Protein AF-A0A7W0A310-F1 (afdb_monomer_lite)

Radius of gyration: 13.3 Å; chains: 1; bounding box: 32×19×34 Å

pLDDT: mean 78.07, std 16.1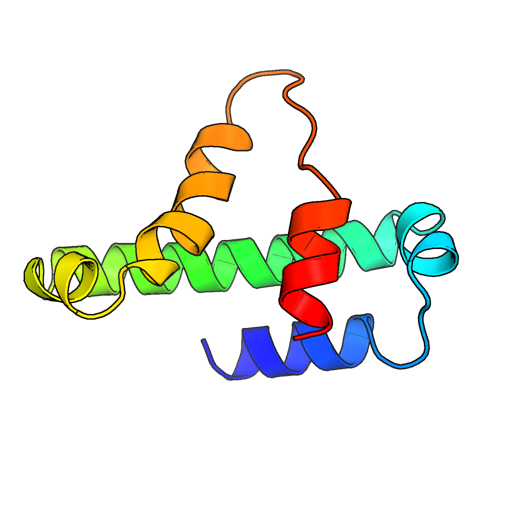8, range [37.03, 95.0]

Secondary structure (DSSP, 8-state):
-HHHHHHHHHHHTT--HHHHHT-HHHHHHHHHHHHHHHHHHHHHHHH-TTHHHH-THHHHHHHHHHHSSSTT----HHHHHHHH--

Foldseek 3Di:
DVVLLVQLLVLCPPDDLVNCVVDPPSVVSLVVSLVVVLVVLVVVCVVPVCVCVVPVCNCVSVVVVVQVPDPPNDPPSCSSVVVSVD

Sequence (86 aa):
MLASIDRIGRFAAGLDFEAYLRSELHRGAIERGFEKIGEAMRIASKLDPTLSRRIPALLKIIGPRDRVIHGYDIVDDTIIWGTVQR

Structure (mmCIF, N/CA/C/O backbone):
data_AF-A0A7W0A310-F1
#
_entry.id   AF-A0A7W0A310-F1
#
loop_
_atom_site.group_PDB
_atom_site.id
_atom_site.type_symbol
_atom_site.label_atom_id
_atom_site.label_alt_id
_atom_site.label_comp_id
_atom_site.label_asym_id
_atom_site.label_entity_id
_atom_site.label_seq_id
_atom_site.pdbx_PDB_ins_code
_atom_site.Cartn_x
_atom_site.Cartn_y
_atom_site.Cartn_z
_atom_site.occupancy
_atom_site.B_iso_or_equiv
_atom_site.auth_seq_id
_atom_site.auth_comp_id
_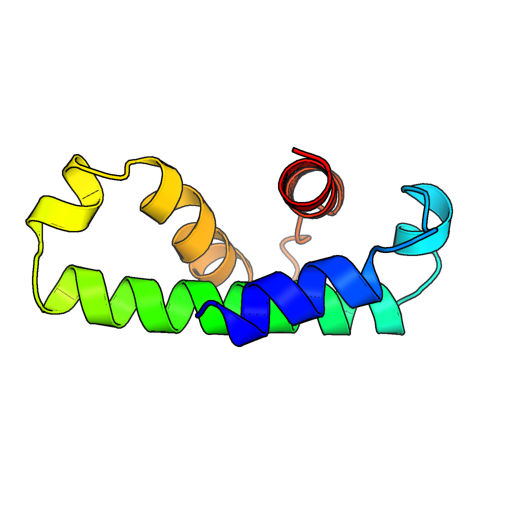atom_site.auth_asym_id
_atom_site.auth_atom_id
_atom_site.pdbx_PDB_model_num
ATOM 1 N N . MET A 1 1 ? -11.320 5.717 -0.330 1.00 79.69 1 MET A N 1
ATOM 2 C CA . MET A 1 1 ? -10.666 4.404 -0.136 1.00 79.69 1 MET A CA 1
ATOM 3 C C . MET A 1 1 ? -10.683 3.580 -1.417 1.00 79.69 1 MET A C 1
ATOM 5 O O . MET A 1 1 ? -9.600 3.329 -1.919 1.00 79.69 1 MET A O 1
ATOM 9 N N . LEU A 1 2 ? -11.854 3.256 -1.986 1.00 81.75 2 LEU A N 1
ATOM 10 C CA . LEU A 1 2 ? -11.976 2.496 -3.248 1.00 81.75 2 LEU A CA 1
ATOM 11 C C . LEU A 1 2 ? -11.110 3.064 -4.384 1.00 81.75 2 LEU A C 1
ATOM 13 O O . LEU A 1 2 ? -10.237 2.375 -4.885 1.00 81.75 2 LEU A O 1
ATOM 17 N N . ALA A 1 3 ? -11.195 4.372 -4.644 1.00 87.25 3 ALA A N 1
ATOM 18 C CA . ALA A 1 3 ? -10.355 5.024 -5.656 1.00 87.25 3 ALA A CA 1
ATOM 19 C C . ALA A 1 3 ? -8.832 4.898 -5.416 1.00 87.25 3 ALA A C 1
ATOM 21 O O . ALA A 1 3 ? -8.048 5.010 -6.356 1.00 87.25 3 ALA A O 1
ATOM 22 N N . SER A 1 4 ? -8.381 4.706 -4.168 1.00 86.38 4 SER A N 1
ATOM 23 C CA . SER A 1 4 ? -6.965 4.428 -3.883 1.00 86.38 4 SER A CA 1
ATOM 24 C C . SER A 1 4 ? -6.609 2.977 -4.194 1.00 86.38 4 SER A C 1
ATOM 26 O O . SER A 1 4 ? -5.527 2.750 -4.718 1.00 86.38 4 SER A O 1
ATOM 28 N N . ILE A 1 5 ? -7.510 2.032 -3.910 1.00 87.31 5 ILE A N 1
ATOM 29 C CA . ILE A 1 5 ? -7.347 0.608 -4.236 1.00 87.31 5 ILE A CA 1
ATOM 30 C C . ILE A 1 5 ? -7.268 0.438 -5.756 1.00 87.31 5 ILE A C 1
ATOM 32 O O . ILE A 1 5 ? -6.286 -0.101 -6.257 1.00 87.31 5 ILE A O 1
ATOM 36 N N . ASP A 1 6 ? -8.213 1.022 -6.497 1.00 89.94 6 ASP A N 1
ATOM 37 C CA . ASP A 1 6 ? -8.220 0.976 -7.966 1.00 89.94 6 ASP A CA 1
ATOM 38 C C . ASP A 1 6 ? -6.942 1.583 -8.555 1.00 89.94 6 ASP A C 1
ATOM 40 O O . ASP A 1 6 ? -6.383 1.104 -9.540 1.00 89.94 6 ASP A O 1
ATOM 44 N N . ARG A 1 7 ? -6.452 2.668 -7.944 1.00 90.50 7 ARG A N 1
ATOM 45 C CA . ARG A 1 7 ? -5.217 3.325 -8.372 1.00 90.50 7 ARG A CA 1
ATOM 46 C C . ARG A 1 7 ? -3.987 2.447 -8.128 1.00 90.50 7 ARG A C 1
ATOM 48 O O . ARG A 1 7 ? -3.144 2.386 -9.015 1.00 90.50 7 ARG A O 1
ATOM 55 N N . ILE A 1 8 ? -3.888 1.789 -6.970 1.00 91.38 8 ILE A N 1
ATOM 56 C CA . ILE A 1 8 ? -2.807 0.833 -6.677 1.00 91.38 8 ILE A CA 1
ATOM 57 C C . ILE A 1 8 ? -2.810 -0.284 -7.722 1.00 91.38 8 ILE A C 1
ATOM 59 O O . ILE A 1 8 ? -1.778 -0.530 -8.338 1.00 91.38 8 ILE A O 1
ATOM 63 N N . GLY A 1 9 ? -3.978 -0.880 -7.988 1.00 91.12 9 GLY A N 1
ATOM 64 C CA . GLY A 1 9 ? -4.115 -1.937 -8.991 1.00 91.12 9 GLY A CA 1
ATOM 65 C C . GLY A 1 9 ? -3.652 -1.492 -10.380 1.00 91.12 9 GLY A C 1
ATOM 66 O O . GLY A 1 9 ? -2.895 -2.201 -11.032 1.00 91.12 9 GLY A O 1
ATOM 67 N N . ARG A 1 10 ? -4.020 -0.278 -10.814 1.00 93.94 10 ARG A N 1
ATOM 68 C CA . ARG A 1 10 ? -3.572 0.267 -12.109 1.00 93.94 10 ARG A CA 1
ATOM 69 C C . ARG A 1 10 ? -2.065 0.498 -12.197 1.00 93.94 10 ARG A C 1
ATOM 71 O O . ARG A 1 10 ? -1.513 0.307 -13.271 1.00 93.94 10 ARG A O 1
ATOM 78 N N . PHE A 1 11 ? -1.412 0.920 -11.115 1.00 93.25 11 PHE A N 1
ATOM 79 C CA . PHE A 1 11 ? 0.043 1.110 -11.115 1.00 93.25 11 PHE A CA 1
ATOM 80 C C . PHE A 1 11 ? 0.814 -0.205 -11.032 1.00 93.25 11 PHE A C 1
ATOM 82 O O . PHE A 1 11 ? 1.940 -0.269 -11.504 1.00 93.25 11 PHE A O 1
ATOM 89 N N . ALA A 1 12 ? 0.223 -1.247 -10.455 1.00 93.06 12 ALA A N 1
ATOM 90 C CA . ALA A 1 12 ? 0.834 -2.569 -10.400 1.00 93.06 12 ALA A CA 1
ATOM 91 C C . ALA A 1 12 ? 0.548 -3.429 -11.640 1.00 93.06 12 ALA A C 1
ATOM 93 O O . ALA A 1 12 ? 1.208 -4.446 -11.851 1.00 93.06 12 ALA A O 1
ATOM 94 N N . ALA A 1 13 ? -0.441 -3.048 -12.451 1.00 94.00 13 ALA A N 1
ATOM 95 C CA . ALA A 1 13 ? -0.871 -3.816 -13.608 1.00 94.00 13 ALA A CA 1
ATOM 96 C C . ALA A 1 13 ? 0.281 -4.034 -14.599 1.00 94.00 13 ALA A C 1
ATOM 98 O O . ALA A 1 13 ? 0.886 -3.084 -15.093 1.00 94.00 13 ALA A O 1
ATOM 99 N N . GLY A 1 14 ? 0.558 -5.303 -14.908 1.00 93.12 14 GLY A N 1
ATOM 100 C CA . GLY A 1 14 ? 1.607 -5.693 -15.851 1.00 93.12 14 GLY A CA 1
ATOM 101 C C . GLY A 1 14 ? 3.036 -5.600 -15.307 1.00 93.12 14 GLY A C 1
ATOM 102 O O . GLY A 1 14 ? 3.968 -5.857 -16.064 1.00 93.12 14 GLY A O 1
ATOM 103 N N . LEU A 1 15 ? 3.223 -5.265 -14.027 1.00 94.88 15 LEU A N 1
ATOM 104 C CA . LEU A 1 15 ? 4.527 -5.312 -13.372 1.00 94.88 15 LEU A CA 1
ATOM 105 C C . LEU A 1 15 ? 4.736 -6.662 -12.684 1.00 94.88 15 LEU A C 1
ATOM 107 O O . LEU A 1 15 ? 3.825 -7.201 -12.054 1.00 94.88 15 LEU A O 1
ATOM 111 N N . ASP A 1 16 ? 5.960 -7.176 -12.766 1.00 95.00 16 ASP A N 1
ATOM 112 C CA . ASP A 1 16 ? 6.465 -8.167 -11.823 1.00 95.00 16 ASP A CA 1
ATOM 113 C C . ASP A 1 16 ? 7.187 -7.471 -10.655 1.00 95.00 16 ASP A C 1
ATOM 115 O O . ASP A 1 16 ? 7.359 -6.247 -10.633 1.00 95.00 16 ASP A O 1
ATOM 119 N N . PHE A 1 17 ? 7.593 -8.255 -9.654 1.00 92.00 17 PHE A N 1
ATOM 120 C CA . PHE A 1 17 ? 8.237 -7.710 -8.460 1.00 92.00 17 PHE A CA 1
ATOM 121 C C . PHE A 1 17 ? 9.542 -6.971 -8.783 1.00 92.00 17 PHE A C 1
ATOM 123 O O . PHE A 1 17 ? 9.811 -5.905 -8.240 1.00 92.00 17 PHE A O 1
ATOM 130 N N . GLU A 1 18 ? 10.326 -7.497 -9.720 1.00 93.88 18 GLU A N 1
ATOM 131 C CA . GLU A 1 18 ? 11.596 -6.912 -10.142 1.00 93.88 18 GLU A CA 1
ATOM 132 C C . GLU A 1 18 ? 11.404 -5.572 -10.870 1.00 93.88 18 GLU A C 1
ATOM 134 O O . GLU A 1 18 ? 12.146 -4.613 -10.647 1.00 93.88 18 GLU A O 1
ATOM 139 N N . ALA A 1 19 ? 10.391 -5.465 -11.731 1.00 93.69 19 ALA A N 1
ATOM 140 C CA . ALA A 1 19 ? 10.021 -4.228 -12.408 1.00 93.69 19 ALA A CA 1
ATOM 141 C C . ALA A 1 19 ? 9.486 -3.180 -11.422 1.00 93.6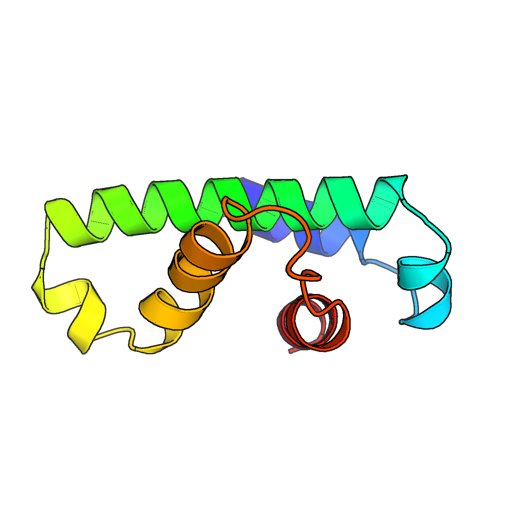9 19 ALA A C 1
ATOM 143 O O . ALA A 1 19 ? 9.814 -1.998 -11.548 1.00 93.69 19 ALA A O 1
ATOM 144 N N . TYR A 1 20 ? 8.724 -3.616 -10.417 1.00 93.00 20 TYR A N 1
ATOM 145 C CA . TYR A 1 20 ? 8.303 -2.779 -9.299 1.00 93.00 20 TYR A CA 1
ATOM 146 C C . TYR A 1 20 ? 9.513 -2.244 -8.507 1.00 93.00 20 TYR A C 1
ATOM 148 O O . TYR A 1 20 ? 9.648 -1.029 -8.358 1.00 93.00 20 TYR A O 1
ATOM 156 N N . LEU A 1 21 ? 10.453 -3.108 -8.099 1.00 90.12 21 LEU A N 1
ATOM 157 C CA . LEU A 1 21 ? 11.661 -2.721 -7.351 1.00 90.12 21 LEU A CA 1
ATOM 158 C C . LEU A 1 21 ? 12.591 -1.777 -8.123 1.00 90.12 21 LEU A C 1
ATOM 160 O O . LEU A 1 21 ? 13.291 -0.958 -7.528 1.00 90.12 21 LEU A O 1
ATOM 164 N N . ARG A 1 22 ? 12.627 -1.873 -9.452 1.00 93.88 22 ARG A N 1
ATOM 165 C CA . ARG A 1 22 ? 13.443 -0.978 -10.285 1.00 93.88 22 ARG A CA 1
ATOM 166 C C . ARG A 1 22 ? 12.788 0.374 -10.551 1.00 93.88 22 ARG A C 1
ATOM 168 O O . ARG A 1 22 ? 13.428 1.240 -11.142 1.00 93.88 22 ARG A O 1
ATOM 175 N N . SER A 1 23 ? 11.534 0.577 -10.146 1.00 93.69 23 SER A N 1
ATOM 176 C CA . SER A 1 23 ? 10.791 1.790 -10.465 1.00 93.69 23 SER A CA 1
ATOM 177 C C . SER A 1 23 ? 10.333 2.545 -9.222 1.00 93.69 23 SER A C 1
ATOM 179 O O . SER A 1 23 ? 9.250 2.311 -8.687 1.00 93.69 23 SER A O 1
ATOM 181 N N . GLU A 1 24 ? 11.120 3.547 -8.824 1.00 90.19 24 GLU A N 1
ATOM 182 C CA . GLU A 1 24 ? 10.766 4.480 -7.743 1.00 90.19 24 GLU A CA 1
ATOM 183 C C . GLU A 1 24 ? 9.407 5.152 -7.960 1.00 90.19 24 GLU A C 1
ATOM 185 O O . GLU A 1 24 ? 8.665 5.372 -7.006 1.00 90.19 24 GLU A O 1
ATOM 190 N N . LEU A 1 25 ? 9.043 5.421 -9.218 1.00 92.75 25 LEU A N 1
ATOM 191 C CA . LEU A 1 25 ? 7.747 5.999 -9.561 1.00 92.75 25 LEU A CA 1
ATOM 192 C C . LEU A 1 25 ? 6.596 5.055 -9.201 1.00 92.75 25 LEU A C 1
ATOM 194 O O . LEU A 1 25 ? 5.625 5.490 -8.582 1.00 92.75 25 LEU A O 1
ATOM 198 N N . HIS A 1 26 ? 6.691 3.774 -9.568 1.00 92.81 26 HIS A N 1
ATOM 199 C CA . HIS A 1 26 ? 5.639 2.805 -9.258 1.00 92.81 26 HIS A CA 1
ATOM 200 C C . HIS A 1 26 ? 5.576 2.515 -7.758 1.00 92.81 26 HIS A C 1
ATOM 202 O O . HIS A 1 26 ? 4.475 2.532 -7.202 1.00 92.81 26 HIS A O 1
ATOM 208 N N . ARG A 1 27 ? 6.731 2.354 -7.092 1.00 89.31 27 ARG A N 1
ATOM 209 C CA . ARG A 1 27 ? 6.804 2.222 -5.627 1.00 89.31 27 ARG A CA 1
ATOM 210 C C . ARG A 1 27 ? 6.129 3.387 -4.923 1.00 89.31 27 ARG A C 1
ATOM 212 O O . ARG A 1 27 ? 5.128 3.186 -4.241 1.00 89.31 27 ARG A O 1
ATOM 219 N N . GLY A 1 28 ? 6.560 4.615 -5.206 1.00 85.44 28 GLY A N 1
ATOM 220 C CA . GLY A 1 28 ? 5.986 5.809 -4.591 1.00 85.44 28 GLY A CA 1
ATOM 221 C C . GLY A 1 28 ? 4.492 5.980 -4.887 1.00 85.44 28 GLY A C 1
ATOM 222 O O . GLY A 1 28 ? 3.722 6.390 -4.016 1.00 85.44 28 GLY A O 1
ATOM 223 N N . ALA A 1 29 ? 4.026 5.627 -6.089 1.00 90.81 29 ALA A N 1
ATOM 224 C CA . ALA A 1 29 ? 2.608 5.720 -6.436 1.00 90.81 29 ALA A CA 1
ATOM 225 C C . ALA A 1 29 ? 1.733 4.709 -5.666 1.00 90.81 29 ALA A C 1
ATOM 227 O O . ALA A 1 29 ? 0.613 5.052 -5.247 1.00 90.81 29 ALA A O 1
ATOM 228 N N . ILE A 1 30 ? 2.245 3.489 -5.479 1.00 89.25 30 ILE A N 1
ATOM 229 C CA . ILE A 1 30 ? 1.611 2.395 -4.735 1.00 89.25 30 ILE A CA 1
ATOM 230 C C . ILE A 1 30 ? 1.635 2.689 -3.230 1.00 89.25 30 ILE A C 1
ATOM 232 O O . ILE A 1 30 ? 0.575 2.691 -2.598 1.00 89.25 30 ILE A O 1
ATOM 236 N N . GLU A 1 31 ? 2.792 3.050 -2.673 1.00 86.62 31 GLU A N 1
ATOM 237 C CA . GLU A 1 31 ? 2.970 3.476 -1.278 1.00 86.62 31 GLU A CA 1
ATOM 238 C C . GLU A 1 31 ? 2.017 4.622 -0.923 1.00 86.62 31 GLU A C 1
ATOM 240 O O . GLU A 1 31 ? 1.238 4.535 0.029 1.00 86.62 31 GLU A O 1
ATOM 245 N N . ARG A 1 32 ? 1.947 5.658 -1.769 1.00 87.31 32 ARG A N 1
ATOM 246 C CA . ARG A 1 32 ? 1.011 6.778 -1.587 1.00 87.31 32 ARG A CA 1
ATOM 247 C C . ARG A 1 32 ? -0.457 6.348 -1.657 1.00 87.31 32 ARG A C 1
ATOM 249 O O . ARG A 1 32 ? -1.353 7.035 -1.151 1.00 87.31 32 ARG A O 1
ATOM 256 N N . GLY A 1 33 ? -0.753 5.251 -2.349 1.00 87.94 33 GLY A N 1
ATOM 257 C CA . GLY A 1 33 ? -2.050 4.581 -2.310 1.00 87.94 33 GLY A CA 1
ATOM 258 C C . GLY A 1 33 ? -2.349 4.026 -0.924 1.00 87.94 33 GLY A C 1
ATOM 259 O O . GLY A 1 33 ? -3.383 4.377 -0.345 1.00 87.94 33 GLY A O 1
ATOM 260 N N . PHE A 1 34 ? -1.427 3.227 -0.390 1.00 84.62 34 PHE A N 1
ATOM 261 C CA . PHE A 1 34 ? -1.533 2.620 0.934 1.00 84.62 34 PHE A CA 1
ATOM 262 C C . PHE A 1 34 ? -1.633 3.661 2.047 1.00 84.62 34 PHE A C 1
ATOM 264 O O . PHE A 1 34 ? -2.511 3.540 2.896 1.00 84.62 34 PHE A O 1
ATOM 271 N N . GLU A 1 35 ? -0.864 4.749 1.993 1.00 83.06 35 GLU A N 1
ATOM 272 C CA . GLU A 1 35 ? -0.965 5.848 2.962 1.00 83.06 35 GLU A CA 1
ATOM 273 C C . GLU A 1 35 ? -2.374 6.454 3.035 1.00 83.06 35 GLU A C 1
ATOM 275 O O . GLU A 1 35 ? -2.902 6.703 4.122 1.00 83.06 35 GLU A O 1
ATOM 280 N N . LYS A 1 36 ? -3.009 6.697 1.877 1.00 85.62 36 LYS A N 1
ATOM 281 C CA . LYS A 1 36 ? -4.376 7.241 1.821 1.00 85.62 36 LYS A CA 1
ATOM 282 C C . LYS A 1 36 ? -5.395 6.254 2.387 1.00 85.62 36 LYS A C 1
ATOM 284 O O . LYS A 1 36 ? -6.384 6.678 2.983 1.00 85.62 36 LYS A O 1
ATOM 289 N N . ILE A 1 37 ? -5.184 4.955 2.172 1.00 84.88 37 ILE A N 1
ATOM 290 C CA . ILE A 1 37 ? -6.034 3.906 2.745 1.00 84.88 37 ILE A CA 1
ATOM 291 C C . ILE A 1 37 ? -5.839 3.866 4.264 1.00 84.88 37 ILE A C 1
ATOM 293 O O . ILE A 1 37 ? -6.826 3.950 4.990 1.00 84.88 37 ILE A O 1
ATOM 297 N N . GLY A 1 38 ? -4.594 3.833 4.744 1.00 82.00 38 GLY A N 1
ATOM 298 C CA . GLY A 1 38 ? -4.258 3.845 6.168 1.00 82.00 38 GLY A CA 1
ATOM 299 C C . GLY A 1 38 ? -4.839 5.052 6.905 1.00 82.00 38 GLY A C 1
ATOM 300 O O . GLY A 1 38 ? -5.406 4.895 7.982 1.00 82.00 38 GLY A O 1
ATOM 301 N N . GLU A 1 39 ? -4.804 6.244 6.306 1.00 84.38 39 GLU A N 1
ATOM 302 C CA . GLU A 1 39 ? -5.413 7.442 6.895 1.00 84.38 39 GLU A CA 1
ATOM 303 C C . GLU A 1 39 ? -6.942 7.342 6.996 1.00 84.38 39 GLU A C 1
ATOM 305 O O . GLU A 1 39 ? -7.515 7.648 8.043 1.00 84.38 39 GLU A O 1
ATOM 310 N N . ALA A 1 40 ? -7.611 6.865 5.942 1.00 86.00 40 ALA A N 1
ATOM 311 C CA . ALA A 1 40 ? -9.057 6.653 5.972 1.00 86.00 40 ALA A CA 1
ATOM 312 C C . ALA A 1 40 ? -9.454 5.616 7.037 1.00 86.00 40 ALA A C 1
ATOM 314 O O . ALA A 1 40 ? -10.432 5.798 7.759 1.00 86.00 40 ALA A O 1
ATOM 315 N N . MET A 1 41 ? -8.659 4.556 7.168 1.00 82.56 41 MET A N 1
ATOM 316 C CA . MET A 1 41 ? -8.838 3.507 8.167 1.00 82.56 41 MET A CA 1
ATOM 317 C C . MET A 1 41 ? -8.600 4.001 9.590 1.00 82.56 41 MET A C 1
ATOM 319 O O . MET A 1 41 ? -9.403 3.716 10.473 1.00 82.56 41 MET A O 1
ATOM 323 N N . ARG A 1 42 ? -7.577 4.829 9.811 1.00 83.12 42 ARG A N 1
ATOM 324 C CA . ARG A 1 42 ? -7.331 5.487 11.099 1.00 83.12 42 ARG A CA 1
ATOM 325 C C . ARG A 1 42 ? -8.518 6.350 11.525 1.00 83.12 42 ARG A C 1
ATOM 327 O O . ARG A 1 42 ? -8.878 6.358 12.699 1.00 83.12 42 ARG A O 1
ATOM 334 N N . ILE A 1 43 ? -9.108 7.101 10.594 1.00 87.00 43 ILE A N 1
ATOM 335 C CA . ILE A 1 43 ? -10.310 7.901 10.867 1.00 87.00 43 ILE A CA 1
ATOM 336 C C . ILE A 1 43 ? -11.483 6.978 11.215 1.00 87.00 43 ILE A C 1
ATOM 338 O O . ILE A 1 43 ? -12.140 7.201 12.228 1.00 87.00 43 ILE A O 1
ATOM 342 N N . ALA A 1 44 ? -11.698 5.910 10.444 1.00 85.81 44 ALA A N 1
ATOM 343 C CA . ALA A 1 44 ? -12.767 4.949 10.699 1.00 85.81 44 ALA A CA 1
ATOM 344 C C . ALA A 1 44 ? -12.632 4.264 12.074 1.00 85.81 44 ALA A C 1
ATOM 346 O O . ALA A 1 44 ? -13.608 4.212 12.814 1.00 85.81 44 ALA A O 1
ATOM 347 N N . SER A 1 45 ? -11.430 3.835 12.473 1.00 83.69 45 SER A N 1
ATOM 348 C CA . SER A 1 45 ? -11.170 3.256 13.803 1.00 83.69 45 SER A CA 1
ATOM 349 C C . SER A 1 45 ? -11.413 4.227 14.956 1.00 83.69 45 SER A C 1
ATOM 351 O O . SER A 1 45 ? -11.743 3.797 16.055 1.00 83.69 45 SER A O 1
ATOM 353 N N . LYS A 1 46 ? -11.222 5.535 14.741 1.00 85.44 46 LYS A N 1
ATOM 354 C CA . LYS A 1 46 ? -11.553 6.543 15.760 1.00 85.44 46 LYS A CA 1
ATOM 355 C C . LYS A 1 46 ? -13.064 6.691 15.942 1.00 85.44 46 LYS A C 1
ATOM 357 O O . LYS A 1 46 ? -13.499 6.997 17.045 1.00 85.44 46 LYS A O 1
ATOM 362 N N . LEU A 1 47 ? -13.838 6.487 14.875 1.00 89.31 47 LEU A N 1
ATOM 363 C CA . LEU A 1 47 ? -15.302 6.545 14.900 1.00 89.31 47 LEU A CA 1
ATOM 364 C C . LEU A 1 47 ? -15.924 5.242 15.425 1.00 89.31 47 LEU A C 1
ATOM 366 O O . LEU A 1 47 ? -16.923 5.288 16.133 1.00 89.31 47 LEU A O 1
ATOM 370 N N . ASP A 1 48 ? -15.318 4.096 15.112 1.00 88.19 48 ASP A N 1
ATOM 371 C CA . ASP A 1 48 ? -15.695 2.779 15.626 1.00 88.19 48 ASP A CA 1
ATOM 372 C C . ASP A 1 48 ? -14.440 2.013 16.088 1.00 88.19 48 ASP A C 1
ATOM 374 O O . ASP A 1 48 ? -13.783 1.336 15.290 1.00 88.19 48 ASP A O 1
ATOM 378 N N . PRO A 1 49 ? -14.101 2.066 17.389 1.00 83.31 49 PRO A N 1
ATOM 379 C CA . PRO A 1 49 ? -12.959 1.333 17.934 1.00 83.31 49 PRO A CA 1
ATOM 380 C C . PRO A 1 49 ? -13.064 -0.192 17.780 1.00 83.31 49 PRO A C 1
ATOM 382 O O . PRO A 1 49 ? -12.047 -0.890 17.815 1.00 83.31 49 PRO A O 1
ATOM 385 N N . THR A 1 50 ? -14.270 -0.741 17.581 1.00 85.38 50 THR A N 1
ATOM 386 C CA . THR A 1 50 ? -14.462 -2.184 17.367 1.00 85.38 50 THR A CA 1
ATOM 387 C C . THR A 1 50 ? -14.020 -2.628 15.974 1.00 85.38 50 THR A C 1
ATOM 389 O O . THR A 1 50 ? -13.738 -3.812 15.764 1.00 85.38 50 THR A O 1
ATOM 392 N N . LEU A 1 51 ? -13.871 -1.688 15.034 1.00 80.81 51 LEU A N 1
ATOM 393 C CA . LEU A 1 51 ? -13.436 -1.945 13.665 1.00 80.81 51 LEU A CA 1
ATOM 394 C C . LEU A 1 51 ? -12.060 -2.622 13.622 1.00 80.81 51 LEU A C 1
ATOM 396 O O . LEU A 1 51 ? -11.867 -3.574 12.871 1.00 80.81 51 LEU A O 1
ATOM 400 N N . SER A 1 52 ? -11.135 -2.211 14.494 1.00 70.31 52 SER A N 1
ATOM 401 C CA . SER A 1 52 ? -9.798 -2.813 14.600 1.00 70.31 52 SER A CA 1
ATOM 402 C C . SER A 1 52 ? -9.833 -4.272 15.071 1.00 70.31 52 SER A C 1
ATOM 404 O O . SER A 1 52 ? -8.965 -5.058 14.702 1.00 70.31 52 SER A O 1
ATOM 406 N N . ARG A 1 53 ? -10.853 -4.664 15.850 1.00 75.31 53 ARG A N 1
ATOM 407 C CA . ARG A 1 53 ? -11.093 -6.068 16.234 1.00 75.31 53 ARG A CA 1
ATOM 408 C C . ARG A 1 53 ? -11.769 -6.868 15.123 1.00 75.31 53 ARG A C 1
ATOM 410 O O . ARG A 1 53 ? -11.486 -8.052 14.976 1.00 75.31 53 ARG A O 1
ATOM 417 N N . ARG A 1 54 ? -12.675 -6.242 14.369 1.00 75.69 54 ARG A N 1
ATOM 418 C CA . ARG A 1 54 ? -13.433 -6.881 13.277 1.00 75.69 54 ARG A CA 1
ATOM 419 C C . ARG A 1 54 ? -12.598 -7.061 12.014 1.00 75.69 54 ARG A C 1
ATOM 421 O O . ARG A 1 54 ? -12.843 -7.983 11.246 1.00 75.69 54 ARG A O 1
ATOM 428 N N . ILE A 1 55 ? -11.610 -6.194 11.814 1.00 72.31 55 ILE A N 1
ATOM 429 C CA . ILE A 1 55 ? -10.709 -6.210 10.667 1.00 72.31 55 ILE A CA 1
ATOM 430 C C . ILE A 1 55 ? -9.271 -6.204 11.204 1.00 72.31 55 ILE A C 1
ATOM 432 O O . ILE A 1 55 ? -8.623 -5.166 11.207 1.00 72.31 55 ILE A O 1
ATOM 436 N N . PRO A 1 56 ? -8.710 -7.342 11.651 1.00 66.44 56 PRO A N 1
ATOM 437 C CA . PRO A 1 56 ? -7.327 -7.381 12.139 1.00 66.44 56 PRO A CA 1
ATOM 438 C C . PRO A 1 56 ? -6.297 -6.938 11.083 1.00 66.44 56 PRO A C 1
ATOM 440 O O . PRO A 1 56 ? -5.242 -6.403 11.417 1.00 66.44 56 PRO A O 1
ATOM 443 N N . ALA A 1 57 ? -6.621 -7.100 9.791 1.00 64.44 57 ALA A N 1
ATOM 444 C CA . ALA A 1 57 ? -5.817 -6.601 8.672 1.00 64.44 57 ALA A CA 1
ATOM 445 C C . ALA A 1 57 ? -5.657 -5.067 8.674 1.00 64.44 57 ALA A C 1
ATOM 447 O O . ALA A 1 57 ? -4.686 -4.549 8.130 1.00 64.44 57 ALA A O 1
ATOM 448 N N . LEU A 1 58 ? -6.558 -4.343 9.343 1.00 60.19 58 LEU A N 1
ATOM 449 C CA . LEU A 1 58 ? -6.503 -2.895 9.536 1.00 60.19 58 LEU A CA 1
ATOM 450 C C . LEU A 1 58 ? -5.206 -2.462 10.228 1.00 60.19 58 LEU A C 1
ATOM 452 O O . LEU A 1 58 ? -4.595 -1.473 9.833 1.00 60.19 58 LEU A O 1
ATOM 456 N N . LEU A 1 59 ? -4.736 -3.252 11.200 1.00 62.84 59 LEU A N 1
ATOM 457 C CA . LEU A 1 59 ? -3.478 -3.002 11.907 1.00 62.84 59 LEU A CA 1
ATOM 458 C C . LEU A 1 59 ? -2.264 -3.145 10.979 1.00 62.84 59 LEU A C 1
ATOM 460 O O . LEU A 1 59 ? -1.269 -2.455 11.169 1.00 62.84 59 LEU A O 1
ATOM 464 N N . LYS A 1 60 ? -2.358 -3.980 9.936 1.00 64.00 60 LYS A N 1
ATOM 465 C CA . LYS A 1 60 ? -1.293 -4.171 8.937 1.00 64.00 60 LYS A CA 1
ATOM 466 C C . LYS A 1 60 ? -1.238 -3.063 7.886 1.00 64.00 60 LYS A C 1
ATOM 468 O O . LYS A 1 60 ? -0.199 -2.897 7.267 1.00 64.00 60 LYS A O 1
ATOM 473 N N . ILE A 1 61 ? -2.337 -2.333 7.678 1.00 62.53 61 ILE A N 1
ATOM 474 C CA . ILE A 1 61 ? -2.430 -1.209 6.726 1.00 62.53 61 ILE A CA 1
ATOM 475 C C . ILE A 1 61 ? -2.162 0.134 7.421 1.00 62.53 61 ILE A C 1
ATOM 477 O O . ILE A 1 61 ? -1.670 1.067 6.793 1.00 62.53 61 ILE A O 1
ATOM 481 N N . ILE A 1 62 ? -2.472 0.240 8.717 1.00 58.97 62 ILE A N 1
ATOM 482 C CA . ILE A 1 62 ? -2.127 1.402 9.550 1.00 58.97 62 ILE A CA 1
ATOM 483 C C . ILE A 1 62 ? -0.669 1.307 10.035 1.00 58.97 62 ILE A C 1
ATOM 485 O O . ILE A 1 62 ? 0.037 2.309 10.016 1.00 58.97 62 ILE A O 1
ATOM 489 N N . GLY A 1 63 ? -0.190 0.105 10.375 1.00 54.06 63 GLY A N 1
ATOM 490 C CA . GLY A 1 63 ? 1.179 -0.158 10.838 1.00 54.06 63 GLY A CA 1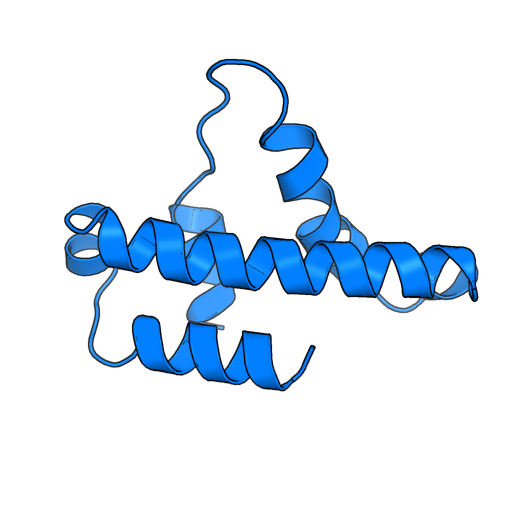
ATOM 491 C C . GLY A 1 63 ? 2.349 0.228 9.909 1.00 54.06 63 GLY A C 1
ATOM 492 O O . GLY A 1 63 ? 3.409 0.550 10.440 1.00 54.06 63 GLY A O 1
ATOM 493 N N . PRO A 1 64 ? 2.224 0.296 8.565 1.00 52.69 64 PRO A N 1
ATOM 494 C CA . PRO A 1 64 ? 3.267 0.850 7.708 1.00 52.69 64 PRO A CA 1
ATOM 495 C C . PRO A 1 64 ? 3.492 2.331 8.012 1.00 52.69 64 PRO A C 1
ATOM 497 O O . PRO A 1 64 ? 4.589 2.827 7.826 1.00 52.69 64 PRO A O 1
ATOM 500 N N . ARG A 1 65 ? 2.489 3.045 8.538 1.00 47.75 65 ARG A N 1
ATOM 501 C CA . ARG A 1 65 ? 2.613 4.467 8.863 1.00 47.75 65 ARG A CA 1
ATOM 502 C C . ARG A 1 65 ? 3.459 4.733 10.107 1.00 47.75 65 ARG A C 1
ATOM 504 O O . ARG A 1 65 ? 4.156 5.737 10.129 1.00 47.75 65 ARG A O 1
ATOM 511 N N . ASP A 1 66 ? 3.453 3.828 11.085 1.00 43.44 66 ASP A N 1
ATOM 512 C CA . ASP A 1 66 ? 4.361 3.906 12.242 1.00 43.44 66 ASP A CA 1
ATOM 513 C C . ASP A 1 66 ? 5.797 3.503 11.859 1.00 43.44 66 ASP A C 1
ATOM 515 O O . ASP A 1 66 ? 6.757 3.937 12.487 1.00 43.44 66 ASP A O 1
ATOM 519 N N . ARG A 1 67 ? 5.951 2.733 10.774 1.00 46.00 67 ARG A N 1
ATOM 520 C CA . ARG A 1 67 ? 7.241 2.292 10.219 1.00 46.00 67 ARG A CA 1
ATOM 521 C C . ARG A 1 67 ? 7.827 3.233 9.156 1.00 46.00 67 ARG A C 1
ATOM 523 O O . ARG A 1 67 ? 8.989 3.106 8.814 1.00 46.00 67 ARG A O 1
ATOM 530 N N . VAL A 1 68 ? 7.041 4.192 8.663 1.00 45.72 68 VAL A N 1
ATOM 531 C CA . VAL A 1 68 ? 7.439 5.200 7.656 1.00 45.72 68 VAL A CA 1
ATOM 532 C C . VAL A 1 68 ? 7.931 6.513 8.300 1.00 45.72 68 VAL A C 1
ATOM 534 O O . VAL A 1 68 ? 8.421 7.397 7.605 1.00 45.72 68 VAL A O 1
ATOM 537 N N . ILE A 1 69 ? 7.841 6.668 9.630 1.00 42.84 69 ILE A N 1
ATOM 538 C CA . ILE A 1 69 ? 8.140 7.941 10.331 1.00 42.84 69 ILE A CA 1
ATOM 539 C C . ILE A 1 69 ? 9.398 7.863 11.225 1.00 42.84 69 ILE A C 1
ATOM 541 O O . ILE A 1 69 ? 9.781 8.848 11.858 1.00 42.84 69 ILE A O 1
ATOM 545 N N . HIS A 1 70 ? 10.115 6.739 11.253 1.00 37.03 70 HIS A N 1
ATOM 546 C CA . HIS A 1 70 ? 11.429 6.663 11.900 1.00 37.03 70 HIS A CA 1
ATOM 547 C C . HIS A 1 70 ? 12.525 6.424 10.867 1.00 37.03 70 HIS A C 1
ATOM 549 O O . HIS A 1 70 ? 12.406 5.584 9.981 1.00 37.03 70 HIS A O 1
ATOM 555 N N . GLY A 1 71 ? 13.539 7.290 10.929 1.00 37.53 71 GLY A N 1
ATOM 556 C CA . GLY A 1 71 ? 14.574 7.425 9.916 1.00 37.53 71 GLY A CA 1
ATOM 557 C C . GLY A 1 71 ? 15.202 6.082 9.562 1.00 37.53 71 GLY A C 1
ATOM 558 O O . GLY A 1 71 ? 15.731 5.402 10.431 1.00 37.53 71 GLY A O 1
ATOM 559 N N . TYR A 1 72 ? 15.161 5.755 8.271 1.00 39.62 72 TYR A N 1
ATOM 560 C CA . TYR A 1 72 ? 15.812 4.592 7.666 1.00 39.62 72 TYR A CA 1
ATOM 561 C C . TYR A 1 72 ? 15.339 3.198 8.128 1.00 39.62 72 TYR A C 1
ATOM 563 O O . TYR A 1 72 ? 16.125 2.256 8.081 1.00 39.62 72 TYR A O 1
ATOM 571 N N . ASP A 1 73 ? 14.053 3.015 8.447 1.00 42.25 73 ASP A N 1
ATOM 572 C CA . ASP A 1 73 ? 13.440 1.677 8.491 1.00 42.25 73 ASP A CA 1
ATOM 573 C C . ASP A 1 73 ? 12.763 1.356 7.147 1.00 42.25 73 ASP A C 1
ATOM 575 O O . ASP A 1 73 ? 11.696 1.866 6.812 1.00 42.25 73 ASP A O 1
ATOM 579 N N . ILE A 1 74 ? 13.433 0.524 6.348 1.00 51.97 74 ILE A N 1
ATOM 580 C CA . ILE A 1 74 ? 13.044 0.110 4.993 1.00 51.97 74 ILE A CA 1
ATOM 581 C C . ILE A 1 74 ? 11.590 -0.386 4.995 1.00 51.97 74 ILE A C 1
ATOM 583 O O . ILE A 1 74 ? 11.253 -1.376 5.649 1.00 51.97 74 ILE A O 1
ATOM 587 N N . VAL A 1 75 ? 10.723 0.298 4.244 1.00 58.81 75 VAL A N 1
ATOM 588 C CA . VAL A 1 75 ? 9.432 -0.254 3.835 1.00 58.81 75 VAL A CA 1
ATOM 589 C C . VAL A 1 75 ? 9.728 -1.561 3.112 1.00 58.81 75 VAL A C 1
ATOM 591 O O . VAL A 1 75 ? 10.383 -1.563 2.074 1.00 58.81 75 VAL A O 1
ATOM 594 N N . ASP A 1 76 ? 9.308 -2.683 3.693 1.00 72.88 76 ASP A N 1
ATOM 595 C CA . ASP A 1 76 ? 9.552 -3.986 3.088 1.00 72.88 76 ASP A CA 1
ATOM 596 C C . ASP A 1 76 ? 8.688 -4.117 1.827 1.00 72.88 76 ASP A C 1
ATOM 598 O O . ASP A 1 76 ? 7.490 -4.424 1.881 1.00 72.88 76 ASP A O 1
ATOM 602 N N . ASP A 1 77 ? 9.317 -3.856 0.684 1.00 78.88 77 ASP A N 1
ATOM 603 C CA . ASP A 1 77 ? 8.735 -3.953 -0.648 1.00 78.88 77 ASP A CA 1
ATOM 604 C C . ASP A 1 77 ? 8.091 -5.327 -0.898 1.00 78.88 77 ASP A C 1
ATOM 606 O O . ASP A 1 77 ? 7.111 -5.415 -1.638 1.00 78.88 77 ASP A O 1
ATOM 61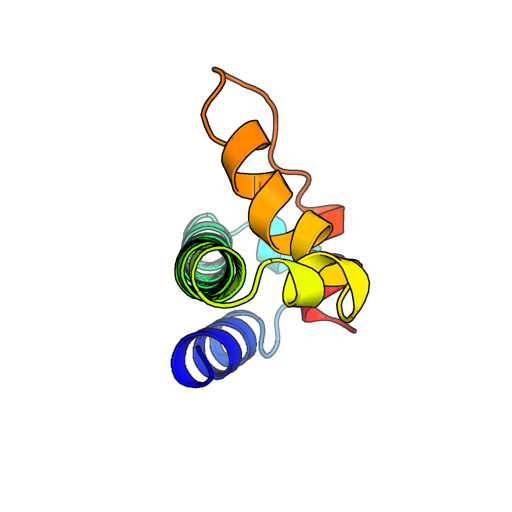0 N N . THR A 1 78 ? 8.562 -6.396 -0.241 1.00 80.12 78 THR A N 1
ATOM 611 C CA . THR A 1 78 ? 7.943 -7.727 -0.352 1.00 80.12 78 THR A CA 1
ATOM 612 C C . THR A 1 78 ? 6.561 -7.771 0.303 1.00 80.12 78 THR A C 1
ATOM 614 O O . THR A 1 78 ? 5.651 -8.425 -0.212 1.00 80.12 78 THR A O 1
ATOM 617 N N . ILE A 1 79 ? 6.362 -7.035 1.403 1.00 79.25 79 ILE A N 1
ATOM 618 C CA . ILE A 1 79 ? 5.073 -6.930 2.098 1.00 79.25 79 ILE A CA 1
ATOM 619 C C . ILE A 1 79 ? 4.108 -6.071 1.283 1.00 79.25 79 ILE A C 1
ATOM 621 O O . ILE A 1 79 ? 2.945 -6.453 1.119 1.00 79.25 79 ILE A O 1
ATOM 625 N N . ILE A 1 80 ? 4.576 -4.934 0.755 1.00 82.62 80 ILE A N 1
ATOM 626 C CA . ILE A 1 80 ? 3.757 -4.069 -0.104 1.00 82.62 80 ILE A CA 1
ATOM 627 C C . ILE A 1 80 ? 3.326 -4.837 -1.343 1.00 82.62 80 ILE A C 1
ATOM 629 O O . ILE A 1 80 ? 2.129 -4.986 -1.589 1.00 82.62 80 ILE A O 1
ATOM 633 N N . TRP A 1 81 ? 4.285 -5.384 -2.085 1.00 87.12 81 TRP A N 1
ATOM 634 C CA . TRP A 1 81 ? 4.004 -6.114 -3.310 1.00 87.12 81 TRP A CA 1
ATOM 635 C C . TRP A 1 81 ? 3.126 -7.342 -3.056 1.00 87.12 81 TRP A C 1
ATOM 637 O O . TRP A 1 81 ? 2.140 -7.566 -3.758 1.00 87.12 81 TRP A O 1
ATOM 647 N N . GLY A 1 82 ? 3.401 -8.089 -1.984 1.00 82.62 82 GLY A N 1
ATOM 648 C CA . GLY A 1 82 ? 2.580 -9.220 -1.562 1.00 82.62 82 GLY A CA 1
ATOM 649 C C . GLY A 1 82 ? 1.149 -8.845 -1.163 1.00 82.62 82 GLY A C 1
ATOM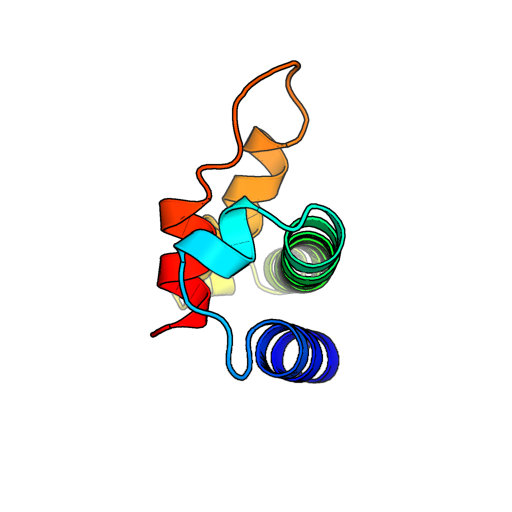 650 O O . GLY A 1 82 ? 0.267 -9.694 -1.251 1.00 82.62 82 GLY A O 1
ATOM 651 N N . THR A 1 83 ? 0.902 -7.599 -0.746 1.00 82.44 83 THR A N 1
ATOM 652 C CA . THR A 1 83 ? -0.449 -7.076 -0.469 1.00 82.44 83 THR A CA 1
ATOM 653 C C . THR A 1 83 ? -1.181 -6.680 -1.750 1.00 82.44 83 THR A C 1
ATOM 655 O O . THR A 1 83 ? -2.403 -6.721 -1.788 1.00 82.44 83 THR A O 1
ATOM 658 N N . VAL A 1 84 ? -0.454 -6.297 -2.800 1.00 84.94 84 VAL A N 1
ATOM 659 C CA . VAL A 1 84 ? -1.034 -5.928 -4.100 1.00 84.94 84 VAL A CA 1
ATOM 660 C C . VAL A 1 84 ? -1.407 -7.157 -4.935 1.00 84.94 84 VAL A C 1
ATOM 662 O O . VAL A 1 84 ? -2.388 -7.117 -5.670 1.00 84.94 84 VAL A O 1
ATOM 665 N N . GLN A 1 85 ? -0.632 -8.239 -4.829 1.00 79.75 85 GLN A N 1
ATOM 666 C CA . GLN A 1 85 ? -0.809 -9.464 -5.621 1.00 79.75 85 GLN A CA 1
ATOM 667 C C . GLN A 1 85 ? -1.808 -10.478 -5.028 1.00 79.75 85 GLN A C 1
ATOM 669 O O . GLN A 1 85 ? -2.013 -11.538 -5.618 1.00 79.75 85 GLN A O 1
ATOM 674 N N . ARG A 1 86 ? -2.396 -10.202 -3.858 1.00 59.81 86 ARG A N 1
ATOM 675 C CA . ARG A 1 86 ? -3.383 -11.069 -3.189 1.00 59.81 86 ARG A CA 1
ATOM 676 C C . ARG A 1 86 ? -4.746 -10.404 -3.151 1.00 59.81 86 ARG A C 1
ATOM 678 O O . ARG A 1 86 ? -5.736 -11.144 -3.321 1.00 59.81 86 ARG A O 1
#